Protein AF-A0AAE1SJZ6-F1 (afdb_monomer_lite)

Secondary structure (DSSP, 8-state):
--------------------SHHHHHHHHHHHHHHHHHHHHHHHHHHSHHHHGGGTS--TTSS-HHHHHHHHHHHHHHH-TTTGGGS-HHHHHHHHHHHHH-TT--HHHHHHHHHHHHHHHHHHHS-THHHHT-------TT-------------------

Radius of gyration: 31.31 Å; chains: 1; bounding box: 68×91×88 Å

Structure (mmCIF, N/CA/C/O backbone):
data_AF-A0AAE1SJZ6-F1
#
_entry.id   AF-A0AAE1SJZ6-F1
#
loop_
_atom_site.group_PDB
_atom_site.id
_atom_site.type_symbol
_atom_site.label_atom_id
_atom_site.label_alt_id
_atom_site.label_comp_id
_atom_site.label_asym_id
_atom_site.label_entity_id
_atom_site.label_seq_id
_atom_site.pdbx_PDB_ins_code
_atom_site.Cartn_x
_atom_site.Cartn_y
_atom_site.Cartn_z
_atom_site.occupancy
_atom_site.B_iso_or_equiv
_atom_site.auth_seq_id
_atom_site.auth_comp_id
_atom_site.auth_asym_id
_atom_site.auth_atom_id
_atom_site.pdbx_PDB_model_num
ATOM 1 N N . MET A 1 1 ? -33.914 23.182 72.735 1.00 37.91 1 MET A N 1
ATOM 2 C CA . MET A 1 1 ? -33.993 22.641 71.358 1.00 37.91 1 MET A CA 1
ATOM 3 C C . MET A 1 1 ? -32.656 22.930 70.690 1.00 37.91 1 MET A C 1
ATOM 5 O O . MET A 1 1 ? -32.273 24.082 70.713 1.00 37.91 1 MET A O 1
ATOM 9 N N . GLY A 1 2 ? -31.833 22.020 70.178 1.00 42.28 2 GLY A N 1
ATOM 10 C CA . GLY A 1 2 ? -31.820 20.562 70.106 1.00 42.28 2 GLY A CA 1
ATOM 11 C C . GLY A 1 2 ? -30.375 20.129 69.781 1.00 42.28 2 GLY A C 1
ATOM 12 O O . GLY A 1 2 ? -29.644 20.861 69.120 1.00 42.28 2 GLY A O 1
ATOM 13 N N . ARG A 1 3 ? -29.945 18.977 70.306 1.00 44.66 3 ARG A N 1
ATOM 14 C CA . ARG A 1 3 ? -28.743 18.243 69.863 1.00 44.66 3 ARG A CA 1
ATOM 15 C C . ARG A 1 3 ? -29.159 17.213 68.805 1.00 44.66 3 ARG A C 1
ATOM 17 O O . ARG A 1 3 ? -30.329 16.841 68.793 1.00 44.66 3 ARG A O 1
ATOM 24 N N . LEU A 1 4 ? -28.145 16.654 68.120 1.00 41.91 4 LEU A N 1
ATOM 25 C CA . LEU A 1 4 ? -28.114 15.433 67.278 1.00 41.91 4 LEU A CA 1
ATOM 26 C C . LEU A 1 4 ? -28.253 15.724 65.767 1.00 41.91 4 LEU A C 1
ATOM 28 O O . LEU A 1 4 ? -29.092 16.524 65.393 1.00 41.91 4 LEU A O 1
ATOM 32 N N . ARG A 1 5 ? -27.504 15.127 64.828 1.00 41.44 5 ARG A N 1
ATOM 33 C CA . ARG A 1 5 ? -26.429 14.113 64.818 1.00 41.44 5 ARG A CA 1
ATOM 34 C C . ARG A 1 5 ? -25.666 14.252 63.490 1.00 41.44 5 ARG A C 1
ATOM 36 O O . ARG A 1 5 ? -26.277 14.516 62.462 1.00 41.44 5 ARG A O 1
ATOM 43 N N . LEU A 1 6 ? -24.359 13.988 63.519 1.00 46.91 6 LEU A N 1
ATOM 44 C CA . LEU A 1 6 ? -23.572 13.632 62.338 1.00 46.91 6 LEU A CA 1
ATOM 45 C C . LEU A 1 6 ? -24.129 12.310 61.778 1.00 46.91 6 LEU A C 1
ATOM 47 O O . LEU A 1 6 ? -24.146 11.314 62.505 1.00 46.91 6 LEU A O 1
ATOM 51 N N . GLN A 1 7 ? -24.563 12.288 60.520 1.00 43.38 7 GLN A N 1
ATOM 52 C CA . GLN A 1 7 ? -24.702 11.051 59.755 1.00 43.38 7 GLN A CA 1
ATOM 53 C C . GLN A 1 7 ? -23.903 11.189 58.465 1.00 43.38 7 GLN A C 1
ATOM 55 O O . GLN A 1 7 ? -24.286 11.882 57.528 1.00 43.38 7 GLN A O 1
ATOM 60 N N . SER A 1 8 ? -22.748 10.527 58.491 1.00 50.66 8 SER A N 1
ATOM 61 C CA . SER A 1 8 ? -22.032 10.070 57.313 1.00 50.66 8 SER A CA 1
ATOM 62 C C . SER A 1 8 ? -22.943 9.126 56.529 1.00 50.66 8 SER A C 1
ATOM 64 O O . SER A 1 8 ? -23.498 8.179 57.089 1.00 50.66 8 SER A O 1
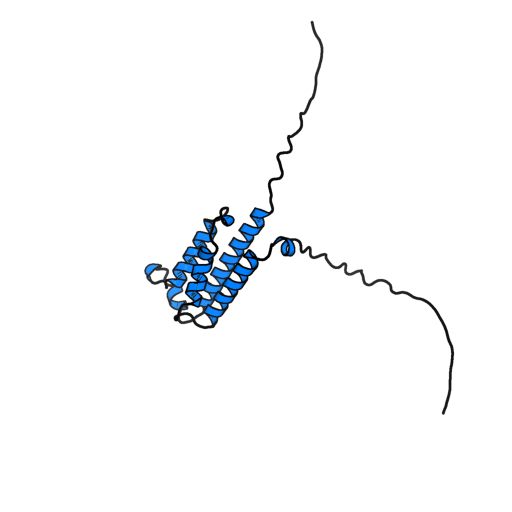ATOM 66 N N . SER A 1 9 ? -23.103 9.387 55.241 1.00 39.78 9 SER A N 1
ATOM 67 C CA . SER A 1 9 ? -23.499 8.373 54.270 1.00 39.78 9 SER A CA 1
ATOM 68 C C . SER A 1 9 ? -22.926 8.775 52.926 1.00 39.78 9 SER A C 1
ATOM 70 O O . SER A 1 9 ? -23.529 9.512 52.151 1.00 39.78 9 SER A O 1
ATOM 72 N N . ILE A 1 10 ? -21.705 8.293 52.710 1.00 49.38 10 ILE A N 1
ATOM 73 C CA . ILE A 1 10 ? -21.125 8.051 51.395 1.00 49.38 10 ILE A CA 1
ATOM 74 C C . ILE A 1 10 ? -22.131 7.165 50.656 1.00 49.38 10 ILE A C 1
ATOM 76 O O . ILE A 1 10 ? -22.334 6.013 51.041 1.00 49.38 10 ILE A O 1
ATOM 80 N N . LYS A 1 11 ? -22.829 7.721 49.664 1.00 42.66 11 LYS A N 1
ATOM 81 C CA . LYS A 1 11 ? -23.624 6.921 48.737 1.00 42.66 11 LYS A CA 1
ATOM 82 C C . LYS A 1 11 ? -22.736 6.513 47.571 1.00 42.66 11 LYS A C 1
ATOM 84 O O . LYS A 1 11 ? -22.034 7.347 47.009 1.00 42.66 11 LYS A O 1
ATOM 89 N N . ALA A 1 12 ? -22.776 5.205 47.346 1.00 41.59 12 ALA A N 1
ATOM 90 C CA . ALA A 1 12 ? -22.171 4.407 46.301 1.00 41.59 12 ALA A CA 1
ATOM 91 C C . ALA A 1 12 ? -21.900 5.164 44.999 1.00 41.59 12 ALA A C 1
ATOM 93 O O . ALA A 1 12 ? -22.772 5.846 44.467 1.00 41.59 12 ALA A O 1
ATOM 94 N N . ILE A 1 13 ? -20.679 4.979 44.507 1.00 45.81 13 ILE A N 1
ATOM 95 C CA . ILE A 1 13 ? -20.326 5.167 43.108 1.00 45.81 13 ILE A CA 1
ATOM 96 C C . ILE A 1 13 ? -21.222 4.197 42.339 1.00 45.81 13 ILE A C 1
ATOM 98 O O . ILE A 1 13 ? -21.158 2.989 42.568 1.00 45.81 13 ILE A O 1
ATOM 102 N N . GLU A 1 14 ? -22.118 4.744 41.526 1.00 47.50 14 GLU A N 1
ATOM 103 C CA . GLU A 1 14 ? -22.783 3.987 40.476 1.00 47.50 14 GLU A CA 1
ATOM 104 C C . GLU A 1 14 ? -21.668 3.517 39.538 1.00 47.50 14 GLU A C 1
ATOM 106 O O . GLU A 1 14 ? -20.930 4.317 38.963 1.00 47.50 14 GLU A O 1
ATOM 111 N N . GLU A 1 15 ? -21.461 2.204 39.536 1.00 47.91 15 GLU A N 1
ATOM 112 C CA . GLU A 1 15 ? -20.630 1.481 38.588 1.00 47.91 15 GLU A CA 1
ATOM 113 C C . GLU A 1 15 ? -21.284 1.666 37.216 1.00 47.91 15 GLU A C 1
ATOM 115 O O . GLU A 1 15 ? -22.230 0.968 36.851 1.00 47.91 15 GLU A O 1
ATOM 120 N N . GLU A 1 16 ? -20.852 2.716 36.519 1.00 44.69 16 GLU A N 1
ATOM 121 C CA . GLU A 1 16 ? -21.124 2.904 35.099 1.00 44.69 16 GLU A CA 1
ATOM 122 C C . GLU A 1 16 ? -20.577 1.684 34.338 1.00 44.69 16 GLU A C 1
ATOM 124 O O . GLU A 1 16 ? -19.508 1.173 34.685 1.00 44.69 16 GLU A O 1
ATOM 129 N N . PRO A 1 17 ? -21.308 1.191 33.330 1.00 44.69 17 PRO A N 1
ATOM 130 C CA . PRO A 1 17 ? -20.993 -0.061 32.660 1.00 44.69 17 PRO A CA 1
ATOM 131 C C . PRO A 1 17 ? -19.628 0.019 31.964 1.00 44.69 17 PRO A C 1
ATOM 133 O O . PRO A 1 17 ? -19.342 0.982 31.253 1.00 44.69 17 PRO A O 1
ATOM 136 N N . GLU A 1 18 ? -18.800 -1.013 32.150 1.00 47.91 18 GLU A N 1
ATOM 137 C CA . GLU A 1 18 ? -17.604 -1.277 31.345 1.00 47.91 18 GLU A CA 1
ATOM 138 C C . GLU A 1 18 ? -18.006 -1.452 29.870 1.00 47.91 18 GLU A C 1
ATOM 140 O O . GLU A 1 18 ? -18.293 -2.553 29.398 1.00 47.91 18 GLU A O 1
ATOM 145 N N . ASP A 1 19 ? -18.059 -0.347 29.128 1.00 38.28 19 ASP A N 1
ATOM 146 C CA . ASP A 1 19 ? -18.251 -0.364 27.683 1.00 38.28 19 ASP A CA 1
ATOM 147 C C . ASP A 1 19 ? -16.921 -0.727 26.999 1.00 38.28 19 ASP A C 1
ATOM 149 O O . ASP A 1 19 ? -16.047 0.105 26.773 1.00 38.28 19 ASP A O 1
ATOM 153 N N . CYS A 1 20 ? -16.784 -2.017 26.691 1.00 48.72 20 CYS A N 1
ATOM 154 C CA . CYS A 1 20 ? -16.099 -2.569 25.520 1.00 48.72 20 CYS A CA 1
ATOM 155 C C . CYS A 1 20 ? -14.770 -1.902 25.084 1.00 48.72 20 CYS A C 1
ATOM 157 O O . CYS A 1 20 ? -14.716 -1.210 24.068 1.00 48.72 20 CYS A O 1
ATOM 159 N N . GLU A 1 21 ? -13.650 -2.225 25.740 1.00 47.53 21 GLU A N 1
ATOM 160 C CA . GLU A 1 21 ? -12.301 -1.861 25.252 1.00 47.53 21 GLU A CA 1
ATOM 161 C C . GLU A 1 21 ? -11.829 -2.684 24.025 1.00 47.53 21 GLU A C 1
ATOM 163 O O . GLU A 1 21 ? -10.829 -2.349 23.385 1.00 47.53 21 GLU A O 1
ATOM 168 N N . THR A 1 22 ? -12.540 -3.751 23.643 1.00 52.69 22 THR A N 1
ATOM 169 C CA . THR A 1 22 ? -12.057 -4.741 22.659 1.00 52.69 22 THR A CA 1
ATOM 170 C C . THR A 1 22 ? -12.132 -4.275 21.196 1.00 52.69 22 THR A C 1
ATOM 172 O O . THR A 1 22 ? -11.269 -4.626 20.392 1.00 52.69 22 THR A O 1
ATOM 175 N N . THR A 1 23 ? -13.114 -3.450 20.818 1.00 56.12 23 THR A N 1
ATOM 176 C CA . THR A 1 23 ? -13.316 -3.021 19.413 1.00 56.12 23 THR A CA 1
ATOM 177 C C . THR A 1 23 ? -12.280 -1.989 18.951 1.00 56.12 23 THR A C 1
ATOM 179 O O . THR A 1 23 ? -11.818 -2.034 17.811 1.00 56.12 23 THR A O 1
ATOM 182 N N . SER A 1 24 ? -11.844 -1.116 19.863 1.00 63.53 24 SER A N 1
ATOM 183 C CA . SER A 1 24 ? -10.813 -0.085 19.654 1.00 63.53 24 SER A CA 1
ATOM 184 C C . SER A 1 24 ? -9.453 -0.671 19.235 1.00 63.53 24 SER A C 1
ATOM 186 O O . SER A 1 24 ? -8.752 -0.133 18.366 1.00 63.53 24 SER A O 1
ATOM 188 N N . SER A 1 25 ? -9.089 -1.816 19.821 1.00 74.81 25 SER A N 1
ATOM 189 C CA . SER A 1 25 ? -7.817 -2.497 19.556 1.00 74.81 25 SER A CA 1
ATOM 190 C C . SER A 1 25 ? -7.725 -3.000 18.109 1.00 74.81 25 SER A C 1
ATOM 192 O O . SER A 1 25 ? -6.737 -2.745 17.413 1.00 74.81 25 SER A O 1
ATOM 194 N N . THR A 1 26 ? -8.789 -3.637 17.614 1.00 78.19 26 THR A N 1
ATOM 195 C CA . THR A 1 26 ? -8.854 -4.195 16.254 1.00 78.19 26 THR A CA 1
ATOM 196 C C . THR A 1 26 ? -8.832 -3.109 15.179 1.00 78.19 26 THR A C 1
ATOM 198 O O . THR A 1 26 ? -8.100 -3.231 14.196 1.00 78.19 26 THR A O 1
ATOM 201 N N . GLU A 1 27 ? -9.555 -2.003 15.374 1.00 80.50 27 GLU A N 1
ATOM 202 C CA . GLU A 1 27 ? -9.528 -0.860 14.446 1.00 80.50 27 GLU A CA 1
ATOM 203 C C . GLU A 1 27 ? -8.124 -0.261 14.322 1.00 80.50 27 GLU A C 1
ATOM 205 O O . GLU A 1 27 ? -7.626 -0.006 13.220 1.00 80.50 27 GLU A O 1
ATOM 210 N N . THR A 1 28 ? -7.449 -0.103 15.462 1.00 83.62 28 THR A N 1
ATOM 211 C CA . THR A 1 28 ? -6.071 0.388 15.512 1.00 83.62 28 THR A CA 1
ATOM 212 C C . THR A 1 28 ? -5.119 -0.579 14.802 1.00 83.62 28 THR A C 1
ATOM 214 O O . THR A 1 28 ? -4.237 -0.141 14.054 1.00 83.62 28 THR A O 1
ATOM 217 N N . ALA A 1 29 ? -5.317 -1.891 14.966 1.00 85.81 29 ALA A N 1
ATOM 218 C CA . ALA A 1 29 ? -4.526 -2.919 14.295 1.00 85.81 29 ALA A CA 1
ATOM 219 C C . ALA A 1 29 ? -4.697 -2.883 12.767 1.00 85.81 29 ALA A C 1
ATOM 221 O O . ALA A 1 29 ? -3.697 -2.903 12.043 1.00 85.81 29 ALA A O 1
ATOM 222 N N . ILE A 1 30 ? -5.932 -2.752 12.267 1.00 87.12 30 ILE A N 1
ATOM 223 C CA . ILE A 1 30 ? -6.220 -2.627 10.829 1.00 87.12 30 ILE A CA 1
ATOM 224 C C . ILE A 1 30 ? -5.562 -1.363 10.263 1.00 87.12 30 ILE A C 1
ATOM 226 O O . ILE A 1 30 ? -4.853 -1.433 9.255 1.00 87.12 30 ILE A O 1
ATOM 230 N N . ALA A 1 31 ? -5.717 -0.217 10.932 1.00 89.50 31 ALA A N 1
ATOM 231 C CA . ALA A 1 31 ? -5.100 1.039 10.511 1.00 89.50 31 ALA A CA 1
ATOM 232 C C . ALA A 1 31 ? -3.570 0.926 10.404 1.00 89.50 31 ALA A C 1
ATOM 234 O O . ALA A 1 31 ? -2.966 1.356 9.412 1.00 89.50 31 ALA A O 1
ATOM 235 N N . CYS A 1 32 ? -2.940 0.304 11.406 1.00 90.50 32 CYS A N 1
ATOM 236 C CA . CYS A 1 32 ? -1.502 0.053 11.426 1.00 90.50 32 CYS A CA 1
ATOM 237 C C . CYS A 1 32 ? -1.074 -0.883 10.295 1.00 90.50 32 CYS A C 1
ATOM 239 O O . CYS A 1 32 ? -0.102 -0.584 9.591 1.00 90.50 32 CYS A O 1
ATOM 241 N N . LEU A 1 33 ? -1.811 -1.977 10.086 1.00 92.38 33 LEU A N 1
ATOM 242 C CA . LEU A 1 33 ? -1.527 -2.940 9.030 1.00 92.38 33 LEU A CA 1
ATOM 243 C C . LEU A 1 33 ? -1.573 -2.259 7.662 1.00 92.38 33 LEU A C 1
ATOM 245 O O . LEU A 1 33 ? -0.567 -2.266 6.951 1.00 92.38 33 LEU A O 1
ATOM 249 N N . VAL A 1 34 ? -2.682 -1.596 7.322 1.00 93.50 34 VAL A N 1
ATOM 250 C CA . VAL A 1 34 ? -2.840 -0.923 6.023 1.00 93.50 34 VAL A CA 1
ATOM 251 C C . VAL A 1 34 ? -1.736 0.122 5.824 1.00 93.50 34 VAL A C 1
ATOM 253 O O . VAL A 1 34 ? -1.105 0.156 4.767 1.00 93.50 34 VAL A O 1
ATOM 256 N N . ASN A 1 35 ? -1.423 0.939 6.836 1.00 94.44 35 ASN A N 1
ATOM 257 C CA . ASN A 1 35 ? -0.367 1.951 6.733 1.00 94.44 35 ASN A CA 1
ATOM 258 C C . ASN A 1 35 ? 1.031 1.343 6.510 1.00 94.44 35 ASN A C 1
ATOM 260 O O . ASN A 1 35 ? 1.832 1.869 5.722 1.00 94.44 35 ASN A O 1
ATOM 264 N N . SER A 1 36 ? 1.334 0.237 7.193 1.00 95.38 36 SER A N 1
ATOM 265 C CA . SER A 1 36 ? 2.609 -0.469 7.040 1.00 95.38 36 SER A CA 1
ATOM 266 C C . SER A 1 36 ? 2.756 -1.060 5.635 1.00 95.38 36 SER A C 1
ATOM 268 O O . SER A 1 36 ? 3.795 -0.885 4.994 1.00 95.38 36 SER A O 1
ATOM 270 N N . GLU A 1 37 ? 1.684 -1.637 5.096 1.00 96.56 37 GLU A N 1
ATOM 271 C CA . GLU A 1 37 ? 1.656 -2.237 3.766 1.00 96.56 37 GLU A CA 1
ATOM 272 C C . GLU A 1 37 ? 1.718 -1.177 2.653 1.00 96.56 37 GLU A C 1
ATOM 274 O O . GLU A 1 37 ? 2.510 -1.306 1.716 1.00 96.56 37 GLU A O 1
ATOM 279 N N . VAL A 1 38 ? 1.005 -0.049 2.793 1.00 96.19 38 VAL A N 1
ATOM 280 C CA . VAL A 1 38 ? 1.161 1.118 1.898 1.00 96.19 38 VAL A CA 1
ATOM 281 C C . VAL A 1 38 ? 2.621 1.577 1.865 1.00 96.19 38 VAL A C 1
ATOM 283 O O . VAL A 1 38 ? 3.171 1.920 0.815 1.00 96.19 38 VAL A O 1
ATOM 286 N N . SER A 1 39 ? 3.280 1.581 3.022 1.00 94.94 39 SER A N 1
ATOM 287 C CA . SER A 1 39 ? 4.682 1.981 3.136 1.00 94.94 39 SER A CA 1
ATOM 288 C C . SER A 1 39 ? 5.634 0.973 2.499 1.00 94.94 39 SER A C 1
ATOM 290 O O . SER A 1 39 ? 6.592 1.396 1.849 1.00 94.94 39 SER A O 1
ATOM 292 N N . ALA A 1 40 ? 5.343 -0.324 2.592 1.00 95.75 40 ALA A N 1
ATOM 293 C CA . ALA A 1 40 ? 6.096 -1.374 1.916 1.00 95.75 40 ALA A CA 1
ATOM 294 C C . ALA A 1 40 ? 6.013 -1.247 0.385 1.00 95.75 40 ALA A C 1
ATOM 296 O O . ALA A 1 40 ? 7.051 -1.238 -0.286 1.00 95.75 40 ALA A O 1
ATOM 297 N N . VAL A 1 41 ? 4.807 -1.058 -0.168 1.00 95.19 41 VAL A N 1
ATOM 298 C CA . VAL A 1 41 ? 4.605 -0.861 -1.616 1.00 95.19 41 VAL A CA 1
ATOM 299 C C . VAL A 1 41 ? 5.344 0.390 -2.096 1.00 95.19 41 VAL A C 1
ATOM 301 O O . VAL A 1 41 ? 6.107 0.352 -3.063 1.00 95.19 41 VAL A O 1
ATOM 304 N N . LEU A 1 42 ? 5.209 1.504 -1.376 1.00 92.69 42 LEU A N 1
ATOM 305 C CA . LEU A 1 42 ? 5.917 2.733 -1.721 1.00 92.69 42 LEU A CA 1
ATOM 306 C C . LEU A 1 42 ? 7.442 2.588 -1.625 1.00 92.69 42 LEU A C 1
ATOM 308 O O . LEU A 1 42 ? 8.160 3.161 -2.445 1.00 92.69 42 LEU A O 1
ATOM 312 N N . ALA A 1 43 ? 7.952 1.812 -0.667 1.00 92.88 43 ALA A N 1
ATOM 313 C CA . ALA A 1 43 ? 9.380 1.542 -0.539 1.00 92.88 43 ALA A CA 1
ATOM 314 C C . ALA A 1 43 ? 9.920 0.712 -1.713 1.00 92.88 43 ALA A C 1
ATOM 316 O O . ALA A 1 43 ? 10.984 1.044 -2.244 1.00 92.88 43 ALA A O 1
ATOM 317 N N . VAL A 1 44 ? 9.201 -0.329 -2.157 1.00 92.56 44 VAL A N 1
ATOM 318 C CA . VAL A 1 44 ? 9.626 -1.103 -3.334 1.00 92.56 44 VAL A CA 1
ATOM 319 C C . VAL A 1 44 ? 9.544 -0.253 -4.598 1.00 92.56 44 VAL A C 1
ATOM 321 O O . VAL A 1 44 ? 10.495 -0.259 -5.375 1.00 92.56 44 VAL A O 1
ATOM 324 N N . MET A 1 45 ? 8.502 0.567 -4.769 1.00 90.88 45 MET A N 1
ATOM 325 C CA . MET A 1 45 ? 8.419 1.504 -5.893 1.00 90.88 45 MET A CA 1
ATOM 326 C C . MET A 1 45 ? 9.628 2.448 -5.912 1.00 90.88 45 MET A C 1
ATOM 328 O O . MET A 1 45 ? 10.312 2.517 -6.923 1.00 90.88 45 MET A O 1
ATOM 332 N N . ARG A 1 46 ? 10.002 3.079 -4.790 1.00 87.06 46 ARG A N 1
ATOM 333 C CA . ARG A 1 46 ? 11.194 3.957 -4.723 1.00 87.06 46 ARG A CA 1
ATOM 334 C C . ARG A 1 46 ? 12.494 3.282 -5.167 1.00 87.06 46 ARG A C 1
ATOM 336 O O . ARG A 1 46 ? 13.349 3.941 -5.748 1.00 87.06 46 ARG A O 1
ATOM 343 N N . ARG A 1 47 ? 12.656 1.988 -4.877 1.00 85.50 47 ARG A N 1
ATOM 344 C CA . ARG A 1 47 ? 13.861 1.212 -5.219 1.00 85.50 47 ARG A CA 1
ATOM 345 C C . ARG A 1 47 ? 13.911 0.787 -6.688 1.00 85.50 47 ARG A C 1
ATOM 347 O O . ARG A 1 47 ? 14.974 0.408 -7.168 1.00 85.50 47 ARG A O 1
ATOM 354 N N . ASN A 1 48 ? 12.793 0.838 -7.412 1.00 82.94 48 ASN A N 1
ATOM 355 C CA . ASN A 1 48 ? 12.767 0.502 -8.831 1.00 82.94 48 ASN A CA 1
ATOM 356 C C . ASN A 1 48 ? 13.242 1.695 -9.669 1.00 82.94 48 ASN A C 1
ATOM 358 O O . ASN A 1 48 ? 12.697 2.787 -9.554 1.00 82.94 48 ASN A O 1
ATOM 362 N N . VAL A 1 49 ? 14.206 1.483 -10.572 1.00 71.31 49 VAL A N 1
ATOM 363 C CA . VAL A 1 49 ? 14.839 2.550 -11.383 1.00 71.31 49 VAL A CA 1
ATOM 364 C C . VAL A 1 49 ? 13.815 3.384 -12.168 1.00 71.31 49 VAL A C 1
ATOM 366 O O . VAL A 1 49 ? 13.919 4.606 -12.218 1.00 71.31 49 VAL A O 1
ATOM 369 N N . ARG A 1 50 ? 12.771 2.737 -12.704 1.00 78.38 50 ARG A N 1
ATOM 370 C CA . ARG A 1 50 ? 11.647 3.388 -13.407 1.00 78.38 50 ARG A CA 1
ATOM 371 C C . ARG A 1 50 ? 10.868 4.382 -12.530 1.00 78.38 50 ARG A C 1
ATOM 373 O O . ARG A 1 50 ? 10.283 5.333 -13.038 1.00 78.38 50 ARG A O 1
ATOM 380 N N . TRP A 1 51 ? 10.844 4.141 -11.226 1.00 77.94 51 TRP A N 1
ATOM 381 C CA . TRP A 1 51 ? 9.974 4.803 -10.257 1.00 77.94 51 TRP A CA 1
ATOM 382 C C . TRP A 1 51 ? 10.753 5.726 -9.300 1.00 77.94 51 TRP A C 1
ATOM 384 O O . TRP A 1 51 ? 10.189 6.694 -8.795 1.00 77.94 51 TRP A O 1
ATOM 394 N N . GLY A 1 52 ? 12.053 5.484 -9.095 1.00 67.38 52 GLY A N 1
ATOM 395 C CA . GLY A 1 52 ? 12.906 6.230 -8.164 1.00 67.38 52 GLY A CA 1
ATOM 396 C C . GLY A 1 52 ? 13.108 7.705 -8.530 1.00 67.38 52 GLY A C 1
ATOM 397 O O . GLY A 1 52 ? 13.120 8.554 -7.643 1.00 67.38 52 GLY A O 1
ATOM 398 N N . GLY A 1 53 ? 13.183 8.040 -9.824 1.00 65.31 53 GLY A N 1
ATOM 399 C CA . GLY A 1 53 ? 13.358 9.428 -10.282 1.00 65.31 53 GLY A CA 1
ATOM 400 C C . GLY A 1 53 ? 12.130 10.324 -10.072 1.00 65.31 53 GLY A C 1
ATOM 401 O O . GLY A 1 53 ? 12.277 11.519 -9.829 1.00 65.31 53 GLY A O 1
ATOM 402 N N . ARG A 1 54 ? 10.916 9.753 -10.098 1.00 64.56 54 ARG A N 1
ATOM 403 C CA . ARG A 1 54 ? 9.653 10.503 -9.920 1.00 64.56 54 ARG A CA 1
ATOM 404 C C . ARG A 1 54 ? 9.264 10.729 -8.458 1.00 64.56 54 ARG A C 1
ATOM 406 O O . ARG A 1 54 ? 8.274 11.392 -8.192 1.00 64.56 54 ARG A O 1
ATOM 413 N N . TYR A 1 55 ? 10.032 10.174 -7.523 1.00 59.12 55 TYR A N 1
ATOM 414 C CA . TYR A 1 55 ? 9.756 10.258 -6.089 1.00 59.12 55 TYR A CA 1
ATOM 415 C C . TYR A 1 55 ? 10.456 11.450 -5.404 1.00 59.12 55 TYR A C 1
ATOM 417 O O . TYR A 1 55 ? 10.109 11.802 -4.279 1.00 59.12 55 TYR A O 1
ATOM 425 N N . VAL A 1 56 ? 11.474 12.040 -6.050 1.00 55.62 56 VAL A N 1
ATOM 426 C CA . VAL A 1 56 ? 12.397 13.027 -5.446 1.00 55.62 56 VAL A CA 1
ATOM 427 C C . VAL A 1 56 ? 12.068 14.472 -5.830 1.00 55.62 56 VAL A C 1
ATOM 429 O O . VAL A 1 56 ? 12.355 15.385 -5.058 1.00 55.62 56 VAL A O 1
ATOM 432 N N . SER A 1 57 ? 11.432 14.703 -6.982 1.00 54.97 57 SER A N 1
ATOM 433 C CA . SER A 1 57 ? 10.877 16.026 -7.278 1.00 54.97 57 SER A CA 1
ATOM 434 C C . SER A 1 57 ? 9.650 16.204 -6.397 1.00 54.97 57 SER A C 1
ATOM 436 O O . SER A 1 57 ? 8.636 15.565 -6.639 1.00 54.97 57 SER A O 1
ATOM 438 N N . GLY A 1 58 ? 9.741 17.030 -5.354 1.00 55.31 58 GLY A N 1
ATOM 439 C CA . GLY A 1 58 ? 8.625 17.376 -4.460 1.00 55.31 58 GLY A CA 1
ATOM 440 C C . GLY A 1 58 ? 7.492 18.158 -5.136 1.00 55.31 58 GLY A C 1
ATOM 441 O O . GLY A 1 58 ? 6.789 18.905 -4.466 1.00 55.31 58 GLY A O 1
ATOM 442 N N . ASP A 1 59 ? 7.358 18.022 -6.454 1.00 56.81 59 ASP A N 1
ATOM 443 C CA . ASP A 1 59 ? 6.294 18.578 -7.263 1.00 56.81 59 ASP A CA 1
ATOM 444 C C . ASP A 1 59 ? 5.240 17.482 -7.466 1.00 56.81 59 ASP A C 1
ATOM 446 O O . ASP A 1 59 ? 5.383 16.599 -8.318 1.00 56.81 59 ASP A O 1
ATOM 450 N N . ASP A 1 60 ? 4.196 17.513 -6.631 1.00 59.19 60 ASP A N 1
ATOM 451 C CA . ASP A 1 60 ? 3.081 16.552 -6.636 1.00 59.19 60 ASP A CA 1
ATOM 452 C C . ASP A 1 60 ? 2.398 16.450 -8.023 1.00 59.19 60 ASP A C 1
ATOM 454 O O . ASP A 1 60 ? 1.679 15.491 -8.295 1.00 59.19 60 ASP A O 1
ATOM 458 N N . GLN A 1 61 ? 2.638 17.411 -8.925 1.00 52.81 61 GLN A N 1
ATOM 459 C CA . GLN A 1 61 ? 2.061 17.475 -10.268 1.00 52.81 61 GLN A CA 1
ATOM 460 C C . GLN A 1 61 ? 2.715 16.515 -11.285 1.00 52.81 61 GLN A C 1
ATOM 462 O O . GLN A 1 61 ? 2.094 16.184 -12.295 1.00 52.81 61 GLN A O 1
ATOM 467 N N . LEU A 1 62 ? 3.939 16.036 -11.022 1.00 56.19 62 LEU A N 1
ATOM 468 C CA . LEU A 1 62 ? 4.662 15.070 -11.871 1.00 56.19 62 LEU A CA 1
ATOM 469 C C . LEU A 1 62 ? 4.695 13.653 -11.282 1.00 56.19 62 LEU A C 1
ATOM 471 O O . LEU A 1 62 ? 5.315 12.741 -11.846 1.00 56.19 62 LEU A O 1
ATOM 475 N N . GLU A 1 63 ? 4.052 13.462 -10.135 1.00 72.19 63 GLU A N 1
ATOM 476 C CA . GLU A 1 63 ? 4.004 12.174 -9.475 1.00 72.19 63 GLU A CA 1
ATOM 477 C C . GLU A 1 63 ? 3.054 11.216 -10.208 1.00 72.19 63 GLU A C 1
ATOM 479 O O . GLU A 1 63 ? 1.992 11.585 -10.704 1.00 72.19 63 GLU A O 1
ATOM 484 N N . HIS A 1 64 ? 3.448 9.946 -10.306 1.00 84.12 64 HIS A N 1
ATOM 485 C CA . HIS A 1 64 ? 2.625 8.942 -10.970 1.00 84.12 64 HIS A CA 1
ATOM 486 C C . HIS A 1 64 ? 1.326 8.705 -10.183 1.00 84.12 64 HIS A C 1
ATOM 488 O O . HIS A 1 64 ? 1.371 8.547 -8.961 1.00 84.12 64 HIS A O 1
ATOM 494 N N . SER A 1 65 ? 0.193 8.576 -10.882 1.00 88.62 65 SER A N 1
ATOM 495 C CA . SER A 1 65 ? -1.145 8.419 -10.283 1.00 88.62 65 SER A CA 1
ATOM 496 C C . SER A 1 65 ? -1.209 7.337 -9.189 1.00 88.62 65 SER A C 1
ATOM 498 O O . SER A 1 65 ? -1.758 7.575 -8.118 1.00 88.62 65 SER A O 1
ATOM 500 N N . LEU A 1 66 ? -0.552 6.186 -9.393 1.00 90.75 66 LEU A N 1
ATOM 501 C CA . LEU A 1 66 ? -0.440 5.121 -8.377 1.00 90.75 66 LEU A CA 1
ATOM 502 C C . LEU A 1 66 ? 0.295 5.536 -7.092 1.00 90.75 66 LEU A C 1
ATOM 504 O O . LEU A 1 66 ? -0.060 5.107 -6.000 1.00 90.75 66 LEU A O 1
ATOM 508 N N . ILE A 1 67 ? 1.346 6.352 -7.192 1.00 89.88 67 ILE A N 1
ATOM 509 C CA . ILE A 1 67 ? 2.052 6.824 -5.996 1.00 89.88 67 ILE A CA 1
ATOM 510 C C . ILE A 1 67 ? 1.166 7.831 -5.258 1.00 89.88 67 ILE A C 1
ATOM 512 O O . ILE A 1 67 ? 1.052 7.776 -4.030 1.00 89.88 67 ILE A O 1
ATOM 516 N N . GLN A 1 68 ? 0.503 8.712 -6.007 1.00 90.25 68 GLN A N 1
ATOM 517 C CA . GLN A 1 68 ? -0.431 9.685 -5.460 1.00 90.25 68 GLN A CA 1
ATOM 518 C C . GLN A 1 68 ? -1.613 9.003 -4.756 1.00 90.25 68 GLN A C 1
ATOM 520 O O . GLN A 1 68 ? -1.984 9.425 -3.659 1.00 90.25 68 GLN A O 1
ATOM 525 N N . SER A 1 69 ? -2.173 7.928 -5.321 1.00 92.56 69 SER A N 1
ATOM 526 C CA . SER A 1 69 ? -3.268 7.174 -4.698 1.00 92.56 69 SER A CA 1
ATOM 527 C C . SER A 1 69 ? -2.824 6.520 -3.387 1.00 92.56 69 SER A C 1
ATOM 529 O O . SER A 1 69 ? -3.502 6.675 -2.372 1.00 92.56 69 SER A O 1
ATOM 531 N N . LEU A 1 70 ? -1.636 5.907 -3.347 1.00 93.56 70 LEU A N 1
ATOM 532 C CA . LEU A 1 70 ? -1.060 5.323 -2.129 1.00 93.56 70 LEU A CA 1
ATOM 533 C C . LEU A 1 70 ? -0.753 6.379 -1.053 1.00 93.56 70 LEU A C 1
ATOM 535 O O . LEU A 1 70 ? -1.044 6.178 0.128 1.00 93.56 70 LEU A O 1
ATOM 539 N N . LYS A 1 71 ? -0.195 7.534 -1.436 1.00 91.56 71 LYS A N 1
ATOM 540 C CA . LYS A 1 71 ? 0.012 8.665 -0.513 1.00 91.56 71 LYS A CA 1
ATOM 541 C C . LYS A 1 71 ? -1.312 9.218 0.013 1.00 91.56 71 LYS A C 1
ATOM 543 O O . LYS A 1 71 ? -1.395 9.572 1.188 1.00 91.56 71 LYS A O 1
ATOM 548 N N . THR A 1 72 ? -2.328 9.301 -0.842 1.00 92.75 72 THR A N 1
ATOM 549 C CA . THR A 1 72 ? -3.669 9.763 -0.467 1.00 92.75 72 THR A CA 1
ATOM 550 C C . THR A 1 72 ? -4.310 8.796 0.514 1.00 92.75 72 THR A C 1
ATOM 552 O O . THR A 1 72 ? -4.781 9.240 1.557 1.00 92.75 72 THR A O 1
ATOM 555 N N . LEU A 1 73 ? -4.230 7.487 0.254 1.00 94.00 73 LEU A N 1
ATOM 556 C CA . LEU A 1 73 ? -4.690 6.462 1.185 1.00 94.00 73 LEU A CA 1
ATOM 557 C C . LEU A 1 73 ? -4.018 6.628 2.548 1.00 94.00 73 LEU A C 1
ATOM 559 O O . LEU A 1 73 ? -4.716 6.721 3.548 1.00 94.00 73 LEU A O 1
ATOM 563 N N . ARG A 1 74 ? -2.688 6.787 2.603 1.00 91.62 74 ARG A N 1
ATOM 564 C CA . ARG A 1 74 ? -1.985 7.029 3.875 1.00 91.62 74 ARG A CA 1
ATOM 565 C C . ARG A 1 74 ? -2.566 8.211 4.658 1.00 91.62 74 ARG A C 1
ATOM 567 O O . ARG A 1 74 ? -2.705 8.117 5.869 1.00 91.62 74 ARG A O 1
ATOM 574 N N . LYS A 1 75 ? -2.906 9.317 3.987 1.00 91.62 75 LYS A N 1
ATOM 575 C CA . LYS A 1 75 ? -3.546 10.473 4.639 1.00 91.62 75 LYS A CA 1
ATOM 576 C C . LYS A 1 75 ? -4.941 10.116 5.163 1.00 91.62 75 LYS A C 1
ATOM 578 O O . LYS A 1 75 ? -5.265 10.483 6.284 1.00 91.62 75 LYS A O 1
ATOM 583 N N . GLN A 1 76 ? -5.730 9.380 4.380 1.00 91.19 76 GLN A N 1
ATOM 584 C CA . GLN A 1 76 ? -7.083 8.949 4.750 1.00 91.19 76 GLN A CA 1
ATOM 585 C C . GLN A 1 76 ? -7.103 8.028 5.978 1.00 91.19 76 GLN A C 1
ATOM 587 O O . GLN A 1 76 ? -7.934 8.220 6.857 1.00 91.19 76 GLN A O 1
ATOM 592 N N . ILE A 1 77 ? -6.131 7.117 6.109 1.00 90.75 77 ILE A N 1
ATOM 593 C CA . ILE A 1 77 ? -5.970 6.241 7.288 1.00 90.75 77 ILE A CA 1
ATOM 594 C C . ILE A 1 77 ? -5.954 7.059 8.590 1.00 90.75 77 ILE A C 1
ATOM 596 O O . ILE A 1 77 ? -6.609 6.692 9.562 1.00 90.75 77 ILE A O 1
ATOM 600 N N . PHE A 1 78 ? -5.248 8.196 8.607 1.00 86.06 78 PHE A N 1
ATOM 601 C CA . PHE A 1 78 ? -5.176 9.072 9.782 1.00 86.06 78 PHE A CA 1
ATOM 602 C C . PHE A 1 78 ? -6.432 9.916 10.011 1.00 86.06 78 PHE A C 1
ATOM 604 O O . PHE A 1 78 ? -6.588 10.462 11.101 1.00 86.06 78 PHE A O 1
ATOM 611 N N . LEU A 1 79 ? -7.304 10.049 9.009 1.00 88.19 79 LEU A N 1
ATOM 612 C CA . LEU A 1 79 ? -8.594 10.732 9.133 1.00 88.19 79 LEU A CA 1
ATOM 613 C C . LEU A 1 79 ? -9.681 9.794 9.673 1.00 88.19 79 LEU A C 1
ATOM 615 O O . LEU A 1 79 ? -10.611 10.255 10.326 1.00 88.19 79 LEU A O 1
ATOM 619 N N . TRP A 1 80 ? -9.557 8.486 9.443 1.00 87.12 80 TRP A N 1
ATOM 620 C CA . TRP A 1 80 ? -10.557 7.482 9.821 1.00 87.12 80 TRP A CA 1
ATOM 621 C C . TRP A 1 80 ? -10.452 6.967 11.263 1.00 87.12 80 TRP A C 1
ATOM 623 O O . TRP A 1 80 ? -11.135 6.005 11.584 1.00 87.12 80 TRP A O 1
ATOM 633 N N . GLN A 1 81 ? -9.644 7.592 12.129 1.00 74.00 81 GLN A N 1
ATOM 634 C CA . GLN A 1 81 ? -9.222 7.099 13.460 1.00 74.00 81 GLN A CA 1
ATOM 635 C C . GLN A 1 81 ? -10.256 6.256 14.226 1.00 74.00 81 GLN A C 1
ATOM 637 O O . GLN A 1 81 ? -9.918 5.159 14.644 1.00 74.00 81 GLN A O 1
ATOM 642 N N . HIS A 1 82 ? -11.498 6.734 14.363 1.00 73.31 82 HIS A N 1
ATOM 643 C CA . HIS A 1 82 ? -12.575 6.060 15.112 1.00 73.31 82 HIS A CA 1
ATOM 644 C C . HIS A 1 82 ? -13.737 5.571 14.235 1.00 73.31 82 HIS A C 1
ATOM 646 O O . HIS A 1 82 ? -14.847 5.379 14.720 1.00 73.31 82 HIS A O 1
ATOM 652 N N . GLN A 1 83 ? -13.554 5.514 12.918 1.00 81.81 83 GLN A N 1
ATOM 653 C CA . GLN A 1 83 ? -14.626 5.242 11.954 1.00 81.81 83 GLN A CA 1
ATOM 654 C C . GLN A 1 83 ? -14.311 4.050 11.049 1.00 81.81 83 GLN A C 1
ATOM 656 O O . GLN A 1 83 ? -15.040 3.819 10.087 1.00 81.81 83 GLN A O 1
ATOM 661 N N . TRP A 1 84 ? -13.266 3.276 11.355 1.00 83.06 84 TRP A N 1
ATOM 662 C CA . TRP A 1 84 ? -12.806 2.145 10.543 1.00 83.06 84 TRP A CA 1
ATOM 663 C C . TRP A 1 84 ? -13.896 1.112 10.259 1.00 83.06 84 TRP A C 1
ATOM 665 O O . TRP A 1 84 ? -13.990 0.653 9.125 1.00 83.06 84 TRP A O 1
ATOM 675 N N . GLN A 1 85 ? -14.785 0.838 11.217 1.00 78.50 85 GLN A N 1
ATOM 676 C CA . GLN A 1 85 ? -15.933 -0.060 11.024 1.00 78.50 85 GLN A CA 1
ATOM 677 C C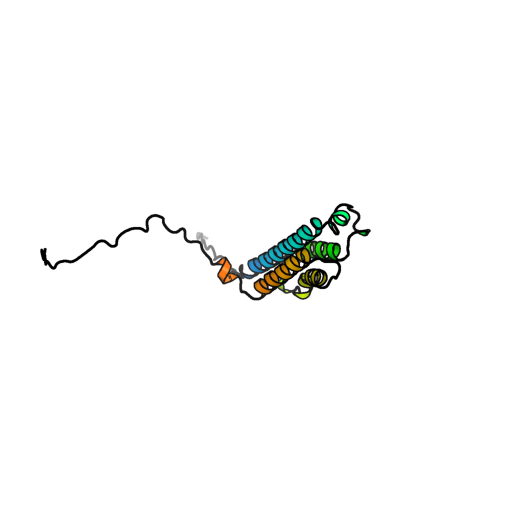 . GLN A 1 85 ? -16.945 0.410 9.966 1.00 78.50 85 GLN A C 1
ATOM 679 O O . GLN A 1 85 ? -17.689 -0.396 9.413 1.00 78.50 85 GLN A O 1
ATOM 684 N N . THR A 1 86 ? -16.989 1.710 9.665 1.00 84.38 86 THR A N 1
ATOM 685 C CA . THR A 1 86 ? -17.895 2.274 8.647 1.00 84.38 86 THR A CA 1
ATOM 686 C C . THR A 1 86 ? -17.248 2.364 7.264 1.00 84.38 86 THR A C 1
ATOM 688 O O . THR A 1 86 ? -17.936 2.584 6.263 1.00 84.38 86 THR A O 1
ATOM 691 N N . ILE A 1 87 ? -15.924 2.198 7.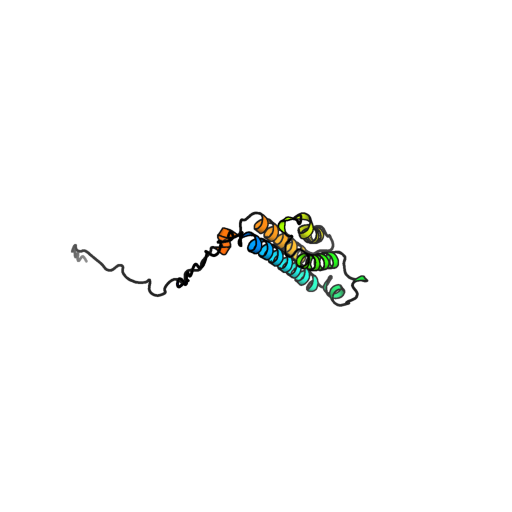189 1.00 87.69 87 ILE A N 1
ATOM 692 C CA . ILE A 1 87 ? -15.171 2.304 5.944 1.00 87.69 87 ILE A CA 1
ATOM 693 C C . ILE A 1 87 ? -15.256 0.979 5.197 1.00 87.69 87 ILE A C 1
ATOM 695 O O . ILE A 1 87 ? -14.838 -0.067 5.684 1.00 87.69 87 ILE A O 1
ATOM 699 N N . SER A 1 88 ? -15.754 1.029 3.962 1.00 88.12 88 SER A N 1
ATOM 700 C CA . SER A 1 88 ? -15.780 -0.156 3.109 1.00 88.12 88 SER A CA 1
ATOM 701 C C . SER A 1 88 ? -14.356 -0.648 2.808 1.00 88.12 88 SER A C 1
ATOM 703 O O . SER A 1 88 ? -13.532 0.157 2.353 1.00 88.12 88 SER A O 1
ATOM 705 N N . PRO A 1 89 ? -14.084 -1.964 2.926 1.00 88.19 89 PRO A N 1
ATOM 706 C CA . PRO A 1 89 ? -12.793 -2.552 2.575 1.00 88.19 89 PRO A CA 1
ATOM 707 C C . PRO A 1 89 ? -12.299 -2.236 1.167 1.00 88.19 89 PRO A C 1
ATOM 709 O O . PRO A 1 89 ? -11.099 -2.117 0.916 1.00 88.19 89 PRO A O 1
ATOM 712 N N . ALA A 1 90 ? -13.232 -2.014 0.240 1.00 89.06 90 ALA A N 1
ATOM 713 C CA . ALA A 1 90 ? -12.914 -1.620 -1.122 1.00 89.06 90 ALA A CA 1
ATOM 714 C C . ALA A 1 90 ? -12.088 -0.322 -1.183 1.00 89.06 90 ALA A C 1
ATOM 716 O O . ALA A 1 90 ? -11.206 -0.218 -2.030 1.00 89.06 90 ALA A O 1
ATOM 717 N N . LEU A 1 91 ? -12.316 0.643 -0.282 1.00 91.38 91 LEU A N 1
ATOM 718 C CA . LEU A 1 91 ? -11.648 1.949 -0.324 1.00 91.38 91 LEU A CA 1
ATOM 719 C C . LEU A 1 91 ? -10.149 1.856 -0.039 1.00 91.38 91 LEU A C 1
ATOM 721 O O . LEU A 1 91 ? -9.355 2.504 -0.722 1.00 91.38 91 LEU A O 1
ATOM 725 N N . TYR A 1 92 ? -9.754 1.052 0.949 1.00 92.25 92 TYR A N 1
ATOM 726 C CA . TYR A 1 92 ? -8.343 0.882 1.284 1.00 92.25 92 TYR A CA 1
ATOM 727 C C . TYR A 1 92 ? -7.657 -0.217 0.465 1.00 92.25 92 TYR A C 1
ATOM 729 O O . TYR A 1 92 ? -6.437 -0.177 0.323 1.00 92.25 92 TYR A O 1
ATOM 737 N N . LEU A 1 93 ? -8.401 -1.158 -0.130 1.00 93.75 93 LEU A N 1
ATOM 738 C CA . LEU A 1 93 ? -7.844 -2.172 -1.034 1.00 93.75 93 LEU A CA 1
ATOM 739 C C . LEU A 1 93 ? -7.633 -1.657 -2.464 1.00 93.75 93 LEU A C 1
ATOM 741 O O . LEU A 1 93 ? -6.693 -2.095 -3.130 1.00 93.75 93 LEU A O 1
ATOM 745 N N . GLN A 1 94 ? -8.467 -0.725 -2.939 1.00 94.88 94 GLN A N 1
ATOM 746 C CA . GLN A 1 94 ? -8.431 -0.234 -4.321 1.00 94.88 94 GLN A CA 1
ATOM 747 C C . GLN A 1 94 ? -7.027 0.214 -4.773 1.00 94.88 94 GLN A C 1
ATOM 749 O O . GLN A 1 94 ? -6.582 -0.272 -5.813 1.00 94.88 94 GLN A O 1
ATOM 754 N N . PRO A 1 95 ? -6.257 1.012 -4.003 1.00 95.25 95 PRO A N 1
ATOM 755 C CA . PRO A 1 95 ? -4.931 1.456 -4.438 1.00 95.25 95 PRO A CA 1
ATOM 756 C C . PRO A 1 95 ? -3.933 0.308 -4.642 1.00 95.25 95 PRO A C 1
ATOM 758 O O . PRO A 1 95 ? -3.081 0.385 -5.524 1.00 95.25 95 PRO A O 1
ATOM 761 N N . PHE A 1 96 ? -4.043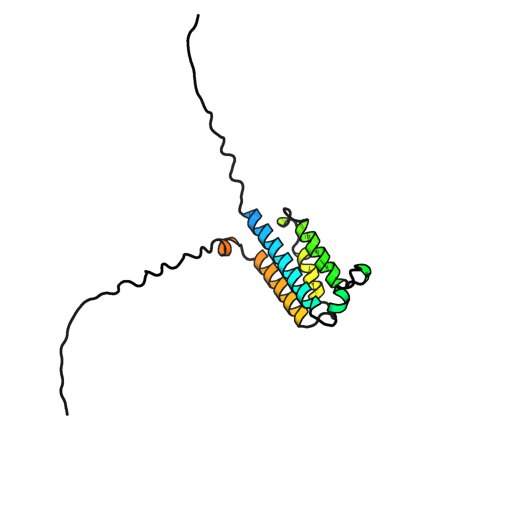 -0.780 -3.873 1.00 96.12 96 PHE A N 1
ATOM 762 C CA . PHE A 1 96 ? -3.214 -1.973 -4.070 1.00 96.12 96 PHE A CA 1
ATOM 763 C C . PHE A 1 96 ? -3.624 -2.733 -5.330 1.00 96.12 96 PHE A C 1
ATOM 765 O O . PHE A 1 96 ? -2.770 -3.189 -6.088 1.00 96.12 96 PHE A O 1
ATOM 772 N N . LEU A 1 97 ? -4.929 -2.844 -5.581 1.00 95.56 97 LEU A N 1
ATOM 773 C CA . LEU A 1 97 ? -5.439 -3.493 -6.783 1.00 95.56 97 LEU A CA 1
ATOM 774 C C . LEU A 1 97 ? -5.073 -2.716 -8.051 1.00 95.56 97 LEU A C 1
ATOM 776 O O . LEU A 1 97 ? -4.773 -3.329 -9.073 1.00 95.56 97 LEU A O 1
ATOM 780 N N . ASP A 1 98 ? -5.048 -1.388 -7.982 1.00 94.81 98 ASP A N 1
ATOM 781 C CA . ASP A 1 98 ? -4.624 -0.538 -9.094 1.00 94.81 98 ASP A CA 1
ATOM 782 C C . ASP A 1 98 ? -3.134 -0.749 -9.403 1.00 94.81 98 ASP A C 1
ATOM 784 O O . ASP A 1 98 ? -2.749 -0.845 -10.567 1.00 94.81 98 ASP A O 1
ATOM 788 N N . VAL A 1 99 ? -2.298 -0.929 -8.372 1.00 94.62 99 VAL A N 1
ATOM 789 C CA . VAL A 1 99 ? -0.885 -1.315 -8.529 1.00 94.62 99 VAL A CA 1
ATOM 790 C C . VAL A 1 99 ? -0.747 -2.698 -9.168 1.00 94.62 99 VAL A C 1
ATOM 792 O O . VAL A 1 99 ? 0.128 -2.885 -10.010 1.00 94.62 99 VAL A O 1
ATOM 795 N N . ILE A 1 100 ? -1.596 -3.663 -8.805 1.00 94.81 100 ILE A N 1
ATOM 796 C CA . ILE A 1 100 ? -1.547 -5.034 -9.344 1.00 94.81 100 ILE A CA 1
ATOM 797 C C . ILE A 1 100 ? -1.988 -5.090 -10.810 1.00 94.81 100 ILE A C 1
ATOM 799 O O . ILE A 1 100 ? -1.411 -5.842 -11.591 1.00 94.81 100 ILE A O 1
ATOM 803 N N . ARG A 1 101 ? -3.021 -4.325 -11.178 1.00 93.88 101 ARG A N 1
ATOM 804 C CA . ARG A 1 101 ? -3.578 -4.294 -12.542 1.00 93.88 101 ARG A CA 1
ATOM 805 C C . ARG A 1 101 ? -2.792 -3.404 -13.496 1.00 93.88 101 ARG A C 1
ATOM 807 O O . ARG A 1 101 ? -3.017 -3.475 -14.700 1.00 93.88 101 ARG A O 1
ATOM 814 N N . SER A 1 102 ? -1.921 -2.554 -12.965 1.00 91.31 102 SER A N 1
ATOM 815 C CA . SER A 1 102 ? -1.066 -1.699 -13.772 1.00 91.31 102 SER A CA 1
ATOM 816 C C . SER A 1 102 ? -0.074 -2.532 -14.582 1.00 91.31 102 SER A C 1
ATOM 818 O O . SER A 1 102 ? 0.614 -3.399 -14.059 1.00 91.31 102 SER A O 1
ATOM 820 N N . ASP A 1 103 ? 0.028 -2.224 -15.865 1.00 85.81 103 ASP A N 1
ATOM 821 C CA . ASP A 1 103 ? 1.046 -2.735 -16.782 1.00 85.81 103 ASP A CA 1
ATOM 822 C C . ASP A 1 103 ? 2.422 -2.079 -16.563 1.00 85.81 103 ASP A C 1
ATOM 824 O O . ASP A 1 103 ? 3.456 -2.591 -16.996 1.00 85.81 103 ASP A O 1
ATOM 828 N N . GLU A 1 104 ? 2.455 -0.946 -15.858 1.00 83.88 104 GLU A N 1
ATOM 829 C CA . GLU A 1 104 ? 3.677 -0.213 -15.536 1.00 83.88 104 GLU A CA 1
ATOM 830 C C . GLU A 1 104 ? 4.451 -0.831 -14.355 1.00 83.88 104 GLU A C 1
ATOM 832 O O . GLU A 1 104 ? 5.628 -0.502 -14.134 1.00 83.88 104 GLU A O 1
ATOM 837 N N . THR A 1 105 ? 3.806 -1.705 -13.574 1.00 86.50 105 THR A N 1
ATOM 838 C CA . THR A 1 105 ? 4.377 -2.315 -12.371 1.00 86.50 105 THR A CA 1
ATOM 839 C C . THR A 1 105 ? 5.052 -3.645 -12.704 1.00 86.50 105 THR A C 1
ATOM 841 O O . THR A 1 105 ? 4.503 -4.540 -13.338 1.00 86.50 105 THR A O 1
ATOM 844 N N . GLY A 1 106 ? 6.320 -3.766 -12.306 1.00 87.19 106 GLY A N 1
ATOM 845 C CA . GLY A 1 106 ? 7.077 -5.003 -12.483 1.00 87.19 106 GLY A CA 1
ATOM 846 C C . GLY A 1 106 ? 6.761 -6.028 -11.395 1.00 87.19 106 GLY A C 1
ATOM 847 O O . GLY A 1 106 ? 6.325 -5.669 -10.300 1.00 87.19 106 GLY A O 1
ATOM 848 N N . ALA A 1 107 ? 7.125 -7.288 -11.653 1.00 89.69 107 ALA A N 1
ATOM 849 C CA . ALA A 1 107 ? 6.995 -8.413 -10.722 1.00 89.69 107 ALA A CA 1
ATOM 850 C C . ALA A 1 107 ? 7.324 -8.109 -9.239 1.00 89.69 107 ALA A C 1
ATOM 852 O O . ALA A 1 107 ? 6.530 -8.502 -8.383 1.00 89.69 107 ALA A O 1
ATOM 853 N N . PRO A 1 108 ? 8.417 -7.397 -8.876 1.00 91.38 108 PRO A N 1
ATOM 854 C CA . PRO A 1 108 ? 8.701 -7.112 -7.466 1.00 91.38 108 PRO A CA 1
ATOM 855 C C . PRO A 1 108 ? 7.678 -6.176 -6.808 1.00 91.38 108 PRO A C 1
ATOM 857 O O . PRO A 1 108 ? 7.400 -6.320 -5.622 1.00 91.38 108 PRO A O 1
ATOM 860 N N . ILE A 1 109 ? 7.109 -5.223 -7.550 1.00 93.00 109 ILE A N 1
ATOM 861 C CA . ILE A 1 109 ? 6.101 -4.293 -7.021 1.00 93.00 109 ILE A CA 1
ATOM 862 C C . ILE A 1 109 ? 4.769 -5.031 -6.867 1.00 93.00 109 ILE A C 1
ATOM 864 O O . ILE A 1 109 ? 4.158 -4.989 -5.800 1.00 93.00 109 ILE A O 1
ATOM 868 N N . THR A 1 110 ? 4.362 -5.759 -7.908 1.00 95.38 110 THR A N 1
ATOM 869 C CA . THR A 1 110 ? 3.128 -6.552 -7.923 1.00 95.38 110 THR A CA 1
ATOM 870 C C . THR A 1 110 ? 3.134 -7.625 -6.836 1.00 95.38 110 THR A C 1
ATOM 872 O O . THR A 1 110 ? 2.122 -7.821 -6.170 1.00 95.38 110 THR A O 1
ATOM 875 N N . GLY A 1 111 ? 4.276 -8.280 -6.595 1.00 95.19 111 GLY A N 1
ATOM 876 C CA . GLY A 1 111 ? 4.416 -9.285 -5.540 1.00 95.19 111 GLY A CA 1
ATOM 877 C C . GLY A 1 111 ? 4.182 -8.718 -4.139 1.00 95.19 111 GLY A C 1
ATOM 878 O O . GLY A 1 111 ? 3.451 -9.315 -3.349 1.00 95.19 111 GLY A O 1
ATOM 879 N N . VAL A 1 112 ? 4.738 -7.537 -3.842 1.00 96.75 112 VAL A N 1
ATOM 880 C CA . VAL A 1 112 ? 4.488 -6.857 -2.560 1.00 96.75 112 VAL A CA 1
ATOM 881 C C . VAL A 1 112 ? 3.019 -6.456 -2.453 1.00 96.75 112 VAL A C 1
ATOM 883 O O . VAL A 1 112 ? 2.395 -6.761 -1.445 1.00 96.75 112 VAL A O 1
ATOM 886 N N . ALA A 1 113 ? 2.439 -5.862 -3.500 1.00 96.69 113 ALA A N 1
ATOM 887 C CA . ALA A 1 113 ? 1.036 -5.449 -3.487 1.00 96.69 113 ALA A CA 1
ATOM 888 C C . ALA A 1 113 ? 0.064 -6.630 -3.293 1.00 96.69 113 ALA A C 1
ATOM 890 O O . ALA A 1 113 ? -0.885 -6.519 -2.519 1.00 96.69 113 ALA A O 1
ATOM 891 N N . LEU A 1 114 ? 0.316 -7.780 -3.930 1.00 96.88 114 LEU A N 1
ATOM 892 C CA . LEU A 1 114 ? -0.464 -9.007 -3.723 1.00 96.88 114 LEU A CA 1
ATOM 893 C C . LEU A 1 114 ? -0.358 -9.512 -2.282 1.00 96.88 114 LEU A C 1
ATOM 895 O O . LEU A 1 114 ? -1.368 -9.873 -1.679 1.00 96.88 114 LEU A O 1
ATOM 899 N N . SER A 1 115 ? 0.854 -9.504 -1.718 1.00 96.62 115 SER A N 1
ATOM 900 C CA . SER A 1 115 ? 1.067 -9.877 -0.318 1.00 96.62 115 SER A CA 1
ATOM 901 C C . SER A 1 115 ? 0.310 -8.945 0.630 1.00 96.62 115 SER A C 1
ATOM 903 O O . SER A 1 115 ? -0.347 -9.425 1.550 1.00 96.62 115 SER A O 1
ATOM 905 N N . SER A 1 116 ? 0.330 -7.635 0.371 1.00 96.31 116 SER A N 1
ATOM 906 C CA . SER A 1 116 ? -0.420 -6.644 1.144 1.00 96.31 116 SER A CA 1
ATOM 907 C C . SER A 1 116 ? -1.924 -6.920 1.135 1.00 96.31 116 SER A C 1
ATOM 909 O O . SER A 1 116 ? -2.536 -6.976 2.198 1.00 96.31 116 SER A O 1
ATOM 911 N N . VAL A 1 117 ? -2.517 -7.162 -0.041 1.00 95.19 117 VAL A N 1
ATOM 912 C CA . VAL A 1 117 ? -3.952 -7.484 -0.168 1.00 95.19 117 VAL A CA 1
ATOM 913 C C . VAL A 1 117 ? -4.306 -8.745 0.616 1.00 95.19 117 VAL A C 1
ATOM 915 O O . VAL A 1 117 ? -5.308 -8.759 1.332 1.00 95.19 117 VAL A O 1
ATOM 918 N N . PHE A 1 118 ? -3.477 -9.787 0.521 1.00 93.06 118 PHE A N 1
ATOM 919 C CA . PHE A 1 118 ? -3.695 -11.032 1.253 1.00 93.06 118 PHE A CA 1
ATOM 920 C C . PHE A 1 118 ? -3.675 -10.812 2.770 1.00 93.06 118 PHE A C 1
ATOM 922 O O . PHE A 1 118 ? -4.592 -11.254 3.458 1.00 93.06 118 PHE A O 1
ATOM 929 N N . LYS A 1 119 ? -2.679 -10.089 3.297 1.00 91.69 119 LYS A N 1
ATOM 930 C CA . LYS A 1 119 ? -2.572 -9.809 4.739 1.00 91.69 119 LYS A CA 1
ATOM 931 C C . LYS A 1 119 ? -3.749 -8.991 5.257 1.00 91.69 119 LYS A C 1
ATOM 933 O O . LYS A 1 119 ? -4.315 -9.345 6.283 1.00 91.69 119 LYS A O 1
ATOM 938 N N . ILE A 1 120 ? -4.123 -7.929 4.540 1.00 90.25 120 ILE A N 1
ATOM 939 C CA . ILE A 1 120 ? -5.245 -7.062 4.919 1.00 90.25 120 ILE A CA 1
ATOM 940 C C . ILE A 1 120 ? -6.552 -7.867 4.935 1.00 90.25 120 ILE A C 1
ATOM 942 O O . ILE A 1 120 ? -7.292 -7.800 5.907 1.00 90.25 120 ILE A O 1
ATOM 946 N N . SER A 1 121 ? -6.789 -8.693 3.912 1.00 86.50 121 SER A N 1
ATOM 947 C CA . SER A 1 121 ? -7.997 -9.533 3.836 1.00 86.50 121 SER A CA 1
ATOM 948 C C . SER A 1 121 ? -8.020 -10.631 4.903 1.00 86.50 121 SER A C 1
ATOM 950 O O . SER A 1 121 ? -9.078 -11.005 5.391 1.00 86.50 121 SER A O 1
ATOM 952 N N . THR A 1 122 ? -6.851 -11.161 5.266 1.00 84.75 122 THR A N 1
ATOM 953 C CA . THR A 1 122 ? -6.736 -12.194 6.303 1.00 84.75 122 THR A CA 1
ATOM 954 C C . THR A 1 122 ? -7.031 -11.618 7.687 1.00 84.75 122 THR A C 1
ATOM 956 O O . THR A 1 122 ? -7.676 -12.286 8.484 1.00 84.75 122 THR A O 1
ATOM 959 N N . LEU A 1 123 ? -6.607 -10.380 7.964 1.00 76.81 123 LEU A N 1
ATOM 960 C CA . LEU A 1 123 ? -6.892 -9.699 9.230 1.00 76.81 123 LEU A CA 1
ATOM 961 C C . LEU A 1 123 ? -8.377 -9.343 9.387 1.00 76.81 123 LEU A C 1
ATOM 963 O O . LEU A 1 123 ? -8.896 -9.385 10.491 1.00 76.81 123 LEU A O 1
ATOM 967 N N . ASP A 1 124 ? -9.053 -9.013 8.285 1.00 69.31 124 ASP A N 1
ATOM 968 C CA . ASP A 1 124 ? -10.497 -8.734 8.278 1.00 69.31 124 ASP A CA 1
ATOM 969 C C . ASP A 1 124 ? -11.334 -10.006 8.527 1.00 69.31 124 ASP A C 1
ATOM 971 O O . ASP A 1 124 ? -12.460 -9.944 9.011 1.00 69.31 124 ASP A O 1
ATOM 975 N N . PHE A 1 125 ? -10.778 -11.181 8.205 1.00 66.56 125 PHE A N 1
ATOM 976 C CA . PHE A 1 125 ? -11.451 -12.474 8.355 1.00 66.56 125 PHE A CA 1
ATOM 977 C C . PHE A 1 125 ? -11.115 -13.205 9.664 1.00 66.56 125 PHE A C 1
ATOM 979 O O . PHE A 1 125 ? -11.951 -13.943 10.186 1.00 66.56 125 PHE A O 1
ATOM 986 N N . LEU A 1 126 ? -9.890 -13.058 10.175 1.00 62.72 1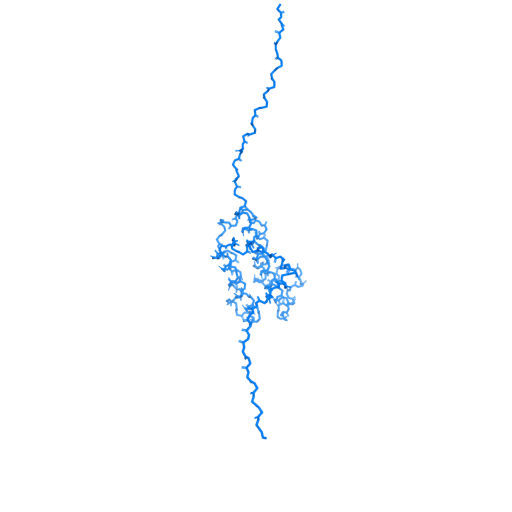26 LEU A N 1
ATOM 987 C CA . LEU A 1 126 ? -9.448 -13.711 11.405 1.00 62.72 126 LEU A CA 1
ATOM 988 C C . LEU A 1 126 ? -9.671 -12.781 12.597 1.00 62.72 126 LEU A C 1
ATOM 990 O O . LEU A 1 126 ? -9.026 -11.743 12.706 1.00 62.72 126 LEU A O 1
ATOM 994 N N . ASP A 1 127 ? -10.551 -13.194 13.507 1.00 61.16 127 ASP A N 1
ATOM 995 C CA . ASP A 1 127 ? -10.771 -12.511 14.778 1.00 61.16 127 ASP A CA 1
ATOM 996 C C . ASP A 1 127 ? -9.455 -12.435 15.577 1.00 61.16 127 ASP A C 1
ATOM 998 O O . ASP A 1 127 ? -8.823 -13.454 15.880 1.00 61.16 127 ASP A O 1
ATOM 1002 N N . LEU A 1 128 ? -9.000 -11.210 15.850 1.00 61.88 128 LEU A N 1
ATOM 1003 C CA . LEU A 1 128 ? -7.661 -10.929 16.377 1.00 61.88 128 LEU A CA 1
ATOM 1004 C C . LEU A 1 128 ? -7.447 -11.406 17.813 1.00 61.88 128 LEU A C 1
ATOM 1006 O O . LEU A 1 128 ? -6.296 -11.547 18.233 1.00 61.88 128 LEU A O 1
ATOM 1010 N N . ASP A 1 129 ? -8.530 -11.701 18.532 1.00 58.50 129 ASP A N 1
ATOM 1011 C CA . ASP A 1 129 ? -8.515 -12.069 19.947 1.00 58.50 129 ASP A CA 1
ATOM 1012 C C . ASP A 1 129 ? -7.630 -13.299 20.226 1.00 58.50 129 ASP A C 1
ATOM 1014 O O . ASP A 1 129 ? -6.849 -13.329 21.181 1.00 58.50 129 ASP A O 1
ATOM 1018 N N . ALA A 1 130 ? -7.622 -14.277 19.314 1.00 60.22 130 ALA A N 1
ATOM 1019 C CA . ALA A 1 130 ? -6.789 -15.474 19.444 1.00 60.22 130 ALA A CA 1
ATOM 1020 C C . ALA A 1 130 ? -5.277 -15.180 19.349 1.00 60.22 130 ALA A C 1
ATOM 1022 O O . ALA A 1 130 ? -4.465 -15.868 19.970 1.00 60.22 130 ALA A O 1
ATOM 1023 N N . VAL A 1 131 ? -4.881 -14.162 18.577 1.00 59.62 131 VAL A N 1
ATOM 1024 C CA . VAL A 1 131 ? -3.468 -1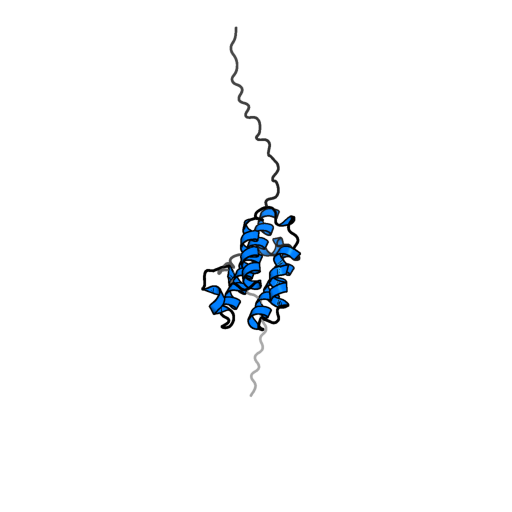3.815 18.352 1.00 59.62 131 VAL A CA 1
ATOM 1025 C C . VAL A 1 131 ? -2.963 -12.861 19.435 1.00 59.62 131 VAL A C 1
ATOM 1027 O O . VAL A 1 131 ? -1.829 -13.004 19.888 1.00 59.62 131 VAL A O 1
ATOM 1030 N N . THR A 1 132 ? -3.794 -11.926 19.904 1.00 60.53 132 THR A N 1
ATOM 1031 C CA . THR A 1 132 ? -3.436 -11.006 20.998 1.00 60.53 132 THR A CA 1
ATOM 1032 C C . THR A 1 132 ? -3.485 -11.652 22.381 1.00 60.53 132 THR A C 1
ATOM 1034 O O . THR A 1 132 ? -2.776 -11.197 23.275 1.00 60.53 132 THR A O 1
ATOM 1037 N N . SER A 1 133 ? -4.243 -12.741 22.558 1.00 62.47 133 SER A N 1
ATOM 1038 C CA . SER A 1 133 ? -4.260 -13.539 23.797 1.00 62.47 133 SER A CA 1
ATOM 1039 C C . SER A 1 133 ? -3.047 -14.476 23.942 1.00 62.47 133 SER A C 1
ATOM 1041 O O . SER A 1 133 ? -2.859 -15.118 24.977 1.00 62.47 133 SER A O 1
ATOM 1043 N N . CYS A 1 134 ? -2.164 -14.546 22.935 1.00 60.66 134 CYS A N 1
ATOM 1044 C CA . CYS A 1 134 ? -0.926 -15.319 23.016 1.00 60.66 134 CYS A CA 1
ATOM 1045 C C . CYS A 1 134 ? 0.029 -14.719 24.062 1.00 60.66 134 CYS A C 1
ATOM 1047 O O . CYS A 1 134 ? 0.899 -13.898 23.764 1.00 60.66 134 CYS A O 1
ATOM 1049 N N . ARG A 1 135 ? -0.112 -15.157 25.312 1.00 64.81 135 ARG A N 1
ATOM 1050 C CA . ARG A 1 135 ? 0.817 -14.856 26.394 1.00 64.81 135 ARG A CA 1
ATOM 1051 C C . ARG A 1 135 ? 2.025 -15.775 26.246 1.00 64.81 135 ARG A C 1
ATOM 1053 O O . ARG A 1 135 ? 1.920 -16.980 26.452 1.00 64.81 135 ARG A O 1
ATOM 1060 N N . PHE A 1 136 ? 3.170 -15.211 25.868 1.00 58.47 136 PHE A N 1
ATOM 1061 C CA . PHE A 1 136 ? 4.443 -15.924 25.920 1.00 58.47 136 PHE A CA 1
ATOM 1062 C C . PHE A 1 136 ? 4.774 -16.177 27.393 1.00 58.47 136 PHE A C 1
ATOM 1064 O O . PHE A 1 136 ? 5.304 -15.305 28.083 1.00 58.47 136 PHE A O 1
ATOM 1071 N N . GLU A 1 137 ? 4.383 -17.339 27.907 1.00 62.03 137 GLU A N 1
ATOM 1072 C CA . GLU A 1 137 ? 4.871 -17.784 29.202 1.00 62.03 137 GLU A CA 1
ATOM 1073 C C . GLU A 1 137 ? 6.367 -18.041 29.053 1.00 62.03 137 GLU A C 1
ATOM 1075 O O . GLU A 1 137 ? 6.801 -18.839 28.221 1.00 62.03 137 GLU A O 1
ATOM 1080 N N . VAL A 1 138 ? 7.165 -17.299 29.821 1.00 55.84 138 VAL A N 1
ATOM 1081 C CA . VAL A 1 138 ? 8.589 -17.575 29.980 1.00 55.84 138 VAL A CA 1
ATOM 1082 C C . VAL A 1 138 ? 8.687 -19.026 30.427 1.00 55.84 138 VAL A C 1
ATOM 1084 O O . VAL A 1 138 ? 8.259 -19.358 31.528 1.00 55.84 138 VAL A O 1
ATOM 1087 N N . THR A 1 139 ? 9.198 -19.894 29.556 1.00 58.81 139 THR A N 1
ATOM 1088 C CA . THR A 1 139 ? 9.565 -21.249 29.949 1.00 58.81 139 THR A CA 1
ATOM 1089 C C . THR A 1 139 ? 10.579 -21.115 31.073 1.00 58.81 139 THR A C 1
ATOM 1091 O O . THR A 1 139 ? 11.664 -20.567 30.871 1.00 58.81 139 THR A O 1
ATOM 1094 N N . ASP A 1 140 ? 10.179 -21.539 32.267 1.00 58.09 140 ASP A N 1
ATOM 1095 C CA . ASP A 1 140 ? 11.047 -21.572 33.429 1.00 58.09 140 ASP A CA 1
ATOM 1096 C C . ASP A 1 140 ? 12.280 -22.440 33.100 1.00 58.09 140 ASP A C 1
ATOM 1098 O O . ASP A 1 140 ? 12.123 -23.605 32.722 1.00 58.09 140 ASP A O 1
ATOM 1102 N N . PRO A 1 141 ? 13.511 -21.900 33.179 1.00 54.97 141 PRO A N 1
ATOM 1103 C CA . PRO A 1 141 ? 14.720 -22.642 32.834 1.00 54.97 141 PRO A CA 1
ATOM 1104 C C . PRO A 1 141 ? 15.073 -23.743 33.850 1.00 54.97 141 PRO A C 1
ATOM 1106 O O . PRO A 1 141 ? 16.112 -24.378 33.686 1.00 54.97 141 PRO A O 1
ATOM 1109 N N . ALA A 1 142 ? 14.255 -23.977 34.886 1.00 52.56 142 ALA A N 1
ATOM 1110 C CA . ALA A 1 142 ? 14.487 -25.005 35.898 1.00 52.56 142 ALA A CA 1
ATOM 1111 C C . ALA A 1 142 ? 13.594 -26.256 35.751 1.00 52.56 142 ALA A C 1
ATOM 1113 O O . ALA A 1 142 ? 13.726 -27.177 36.546 1.00 52.56 142 ALA A O 1
ATOM 1114 N N . SER A 1 143 ? 12.756 -26.366 34.709 1.00 55.09 143 SER A N 1
ATOM 1115 C CA . SER A 1 143 ? 11.897 -27.549 34.483 1.00 55.09 143 SER A CA 1
ATOM 1116 C C . SER A 1 143 ? 12.619 -28.793 33.911 1.00 55.09 143 SER A C 1
ATOM 1118 O O . SER A 1 143 ? 11.962 -29.721 33.433 1.00 55.09 143 SER A O 1
ATOM 1120 N N . GLU A 1 144 ? 13.949 -28.867 33.969 1.00 59.56 144 GLU A N 1
ATOM 1121 C CA . GLU A 1 144 ? 14.669 -30.141 33.832 1.00 59.56 144 GLU A CA 1
ATOM 1122 C C . GLU A 1 144 ? 14.894 -30.727 35.232 1.00 59.56 144 GLU A C 1
ATOM 1124 O O . GLU A 1 144 ? 15.999 -30.700 35.766 1.00 59.56 144 GLU A O 1
ATOM 1129 N N . GLU A 1 145 ? 13.842 -31.254 35.859 1.00 53.00 145 GLU A N 1
ATOM 1130 C CA . GLU A 1 145 ? 14.015 -32.115 37.026 1.00 53.00 145 GLU A CA 1
ATOM 1131 C C . GLU A 1 145 ? 13.124 -33.359 36.963 1.00 53.00 145 GLU A C 1
ATOM 1133 O O . GLU A 1 145 ? 11.900 -33.292 36.914 1.00 53.00 145 GLU A O 1
ATOM 1138 N N . GLY A 1 146 ? 13.786 -34.519 37.000 1.00 52.62 146 GLY A N 1
ATOM 1139 C CA . GLY A 1 146 ? 13.266 -35.702 37.677 1.00 52.62 146 GLY A CA 1
ATOM 1140 C C . GLY A 1 146 ? 12.435 -36.683 36.854 1.00 52.62 146 GLY A C 1
ATOM 1141 O O . GLY A 1 146 ? 11.230 -36.793 37.039 1.00 52.62 146 GLY A O 1
ATOM 1142 N N . CYS A 1 147 ? 13.098 -37.541 36.078 1.00 48.91 147 CYS A N 1
ATOM 1143 C CA . CYS A 1 147 ? 12.694 -38.950 36.015 1.00 48.91 147 CYS A CA 1
ATOM 1144 C C . CYS A 1 147 ? 13.786 -39.764 36.719 1.00 48.91 147 CYS A C 1
ATOM 1146 O O . CYS A 1 147 ? 14.710 -40.261 36.081 1.00 48.91 147 CYS A O 1
ATOM 1148 N N . ILE A 1 148 ? 13.715 -39.798 38.050 1.00 50.06 148 ILE A N 1
ATOM 1149 C CA . ILE A 1 148 ? 14.515 -40.676 38.908 1.00 50.06 148 ILE A CA 1
ATOM 1150 C C . ILE A 1 148 ? 13.629 -41.875 39.261 1.00 50.06 148 ILE A C 1
ATOM 1152 O O . ILE A 1 148 ? 12.621 -41.689 39.937 1.00 50.06 148 ILE A O 1
ATOM 1156 N N . ASP A 1 149 ? 14.064 -43.037 38.755 1.00 52.97 149 ASP A N 1
ATOM 1157 C CA . ASP A 1 149 ? 13.981 -44.412 39.290 1.00 52.97 149 ASP A CA 1
ATOM 1158 C C . ASP A 1 149 ? 12.572 -45.027 39.543 1.00 52.97 149 ASP A C 1
ATOM 1160 O O . ASP A 1 149 ? 11.586 -44.334 39.737 1.00 52.97 149 ASP A O 1
ATOM 1164 N N . GLU A 1 150 ? 12.326 -46.342 39.468 1.00 50.31 150 GLU A N 1
ATOM 1165 C CA . GLU A 1 150 ? 13.123 -47.459 39.980 1.00 50.31 150 GLU A CA 1
ATOM 1166 C C . GLU A 1 150 ? 12.595 -48.828 39.461 1.00 50.31 150 GLU A C 1
ATOM 1168 O O . GLU A 1 150 ? 11.459 -48.950 39.001 1.00 50.31 150 GLU A O 1
ATOM 1173 N N . ASP A 1 151 ? 13.446 -49.846 39.635 1.00 43.00 151 ASP A N 1
ATOM 1174 C CA . ASP A 1 151 ? 13.174 -51.282 39.845 1.00 43.00 151 ASP A CA 1
ATOM 1175 C C . ASP A 1 151 ? 13.499 -52.358 38.770 1.00 43.00 151 ASP A C 1
ATOM 1177 O O . ASP A 1 151 ? 12.665 -52.854 38.016 1.00 43.00 151 ASP A O 1
ATOM 1181 N N . THR A 1 152 ? 14.767 -52.800 38.836 1.00 47.31 152 THR A N 1
ATOM 1182 C CA . THR A 1 152 ? 15.191 -54.104 39.404 1.00 47.31 152 THR A CA 1
ATOM 1183 C C . THR A 1 152 ? 15.073 -55.411 38.592 1.00 47.31 152 THR A C 1
ATOM 1185 O O . THR A 1 152 ? 14.044 -56.069 38.509 1.00 47.31 152 THR A O 1
ATOM 1188 N N . SER A 1 153 ? 16.277 -55.879 38.223 1.00 45.66 153 SER A N 1
ATOM 1189 C CA . SER A 1 153 ? 16.787 -57.263 38.295 1.00 45.66 153 SER A CA 1
ATOM 1190 C C . SER A 1 153 ? 16.281 -58.324 37.308 1.00 45.66 153 SER A C 1
ATOM 1192 O O . SER A 1 153 ? 15.234 -58.937 37.485 1.00 45.66 153 SER A O 1
ATOM 1194 N N . SER A 1 154 ? 17.169 -58.732 36.393 1.00 40.19 154 SER A N 1
ATOM 1195 C CA . SER A 1 154 ? 17.575 -60.143 36.370 1.00 40.19 154 SER A CA 1
ATOM 1196 C C . SER A 1 154 ? 18.892 -60.370 35.630 1.00 40.19 154 SER A C 1
ATOM 1198 O O . SER A 1 154 ? 19.040 -60.107 34.441 1.00 40.19 154 SER A O 1
ATOM 1200 N N . THR A 1 155 ? 19.846 -60.879 36.401 1.00 53.00 155 THR A N 1
ATOM 1201 C CA . THR A 1 155 ? 21.021 -61.675 36.043 1.00 53.00 155 THR A CA 1
ATOM 1202 C C . THR A 1 155 ? 20.831 -62.538 34.793 1.00 53.00 155 THR A C 1
ATOM 1204 O O . THR A 1 155 ? 19.851 -63.260 34.724 1.00 53.00 155 THR A O 1
ATOM 1207 N N . PHE A 1 156 ? 21.809 -62.574 33.882 1.00 41.94 156 PHE A N 1
ATOM 1208 C CA . PHE A 1 156 ? 22.400 -63.834 33.399 1.00 41.94 156 PHE A CA 1
ATOM 1209 C C . PHE A 1 156 ? 23.669 -63.540 32.594 1.00 41.94 156 PHE A C 1
ATOM 1211 O O . PHE A 1 156 ? 23.630 -63.013 31.485 1.00 41.94 156 PHE A O 1
ATOM 1218 N N . GLY A 1 157 ? 24.815 -63.884 33.183 1.00 52.44 157 GLY A N 1
ATOM 1219 C CA . GLY A 1 157 ? 26.045 -64.032 32.425 1.00 52.44 157 GLY A CA 1
ATOM 1220 C C . GLY A 1 157 ? 25.947 -65.261 31.532 1.00 52.44 157 GLY A C 1
ATOM 1221 O O . GLY A 1 157 ? 25.486 -66.306 31.982 1.00 52.44 157 GLY A O 1
ATOM 1222 N N . VAL A 1 158 ? 26.433 -65.154 30.299 1.00 41.28 158 VAL A N 1
ATOM 1223 C CA . VAL A 1 158 ? 26.923 -66.310 29.549 1.00 41.28 158 VAL A CA 1
ATOM 1224 C C . VAL A 1 158 ? 28.213 -65.902 28.857 1.00 41.28 158 VAL A C 1
ATOM 1226 O O . VAL A 1 158 ? 28.257 -65.083 27.946 1.00 41.28 158 VAL A O 1
ATOM 1229 N N . HIS A 1 159 ? 29.271 -66.482 29.396 1.00 41.88 159 HIS A N 1
ATOM 1230 C CA . HIS A 1 159 ? 30.567 -66.679 28.790 1.00 41.88 159 HIS A CA 1
ATOM 1231 C C . HIS A 1 159 ? 30.386 -67.660 27.623 1.00 41.88 159 HIS A C 1
ATOM 1233 O O . HIS A 1 159 ? 29.927 -68.768 27.882 1.00 41.88 159 HIS A O 1
ATOM 1239 N N . GLU A 1 160 ? 30.759 -67.329 26.384 1.00 40.22 160 GLU A N 1
ATOM 1240 C CA . GLU A 1 160 ? 31.159 -68.383 25.442 1.00 40.22 160 GLU A CA 1
ATOM 1241 C C . GLU A 1 160 ? 32.062 -67.891 24.295 1.00 40.22 160 GLU A C 1
ATOM 1243 O O . GLU A 1 160 ? 31.628 -67.123 23.443 1.00 40.22 160 GLU A O 1
ATOM 1248 N N . LYS A 1 161 ? 33.290 -68.439 24.336 1.00 39.38 161 LYS A N 1
ATOM 1249 C CA . LYS A 1 161 ? 34.267 -68.787 23.281 1.00 39.38 161 LYS A CA 1
ATOM 1250 C C . LYS A 1 161 ? 34.883 -67.706 22.397 1.00 39.38 161 LYS A C 1
ATOM 1252 O O . LYS A 1 161 ? 34.223 -67.222 21.459 1.00 39.38 161 LYS A O 1
#

pLDDT: mean 72.44, std 19.78, range [37.91, 96.88]

Sequence (161 aa):
MGRLRLQSSIKAIEEEPEDCETTSSTETAIACLVNSEVSAVLAVMRRNVRWGGRYVSGDDQLEHSLIQSLKTLRKQIFLWQHQWQTISPALYLQPFLDVIRSDETGAPITGVALSSVFKISTLDFLDLDAVTSCRFEVTDPASEEGCIDEDTSSTFGVHEK

Organism: NCBI:txid243964

Foldseek 3Di:
DDDDDDDDDDDDDPPDDPPDPPVLVLLVVLLVLLLVLLVVLLVVQCVDPLRVVLVPPPPPVSHDPLNVLSVVLNVVSVVCNPPSVVDDPCSSLVSLVCLLPDPSHDPVSNVSSVVSNVVSVVSVVDDCCVVVPPDPDDPDPPPPDDPDDDDDDDDDDDDDD